Protein AF-A0A930W1U4-F1 (afdb_monomer_lite)

Structure (mmCIF, N/CA/C/O backbone):
data_AF-A0A930W1U4-F1
#
_entry.id   AF-A0A930W1U4-F1
#
loop_
_atom_site.group_PDB
_atom_site.id
_atom_site.type_symbol
_atom_site.label_atom_id
_atom_site.label_alt_id
_atom_site.label_comp_id
_atom_site.label_asym_id
_atom_site.label_entity_id
_atom_site.label_seq_id
_atom_site.pdbx_PDB_ins_code
_atom_site.Cartn_x
_atom_site.Cartn_y
_atom_site.Cartn_z
_atom_site.occupancy
_atom_site.B_iso_or_equiv
_atom_site.auth_seq_id
_atom_site.auth_comp_id
_atom_site.auth_asym_id
_atom_site.auth_atom_id
_atom_site.pdbx_PDB_model_num
ATOM 1 N N . THR A 1 1 ? -2.820 6.832 30.058 1.00 62.12 1 THR A N 1
ATOM 2 C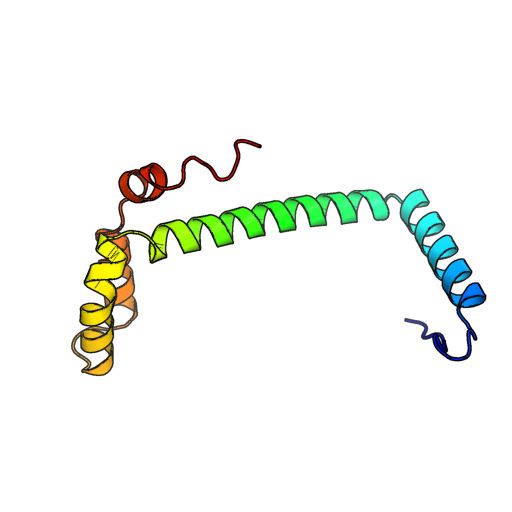 CA . THR A 1 1 ? -3.517 5.604 29.610 1.00 62.12 1 THR A CA 1
ATOM 3 C C . THR A 1 1 ? -3.611 4.667 30.799 1.00 62.12 1 THR A C 1
ATOM 5 O O . THR A 1 1 ? -2.635 4.601 31.533 1.00 62.12 1 THR A O 1
ATOM 8 N N . HIS A 1 2 ? -4.756 4.025 31.052 1.00 86.75 2 HIS A N 1
ATOM 9 C CA . HIS A 1 2 ? -4.924 3.067 32.160 1.00 86.75 2 HIS A CA 1
ATOM 10 C C . HIS A 1 2 ? -4.910 1.638 31.606 1.00 86.75 2 HIS A C 1
ATOM 12 O O . HIS A 1 2 ? -5.428 1.414 30.511 1.00 86.75 2 HIS A O 1
ATOM 18 N N . ALA A 1 3 ? -4.314 0.698 32.336 1.00 90.81 3 ALA A N 1
ATOM 19 C CA . ALA A 1 3 ? -4.234 -0.709 31.952 1.00 90.81 3 ALA A CA 1
ATOM 20 C C . ALA A 1 3 ? -5.076 -1.559 32.910 1.00 90.81 3 ALA A C 1
ATOM 22 O O . ALA A 1 3 ? -5.041 -1.338 34.117 1.00 90.81 3 ALA A O 1
ATOM 23 N N . TYR A 1 4 ? -5.811 -2.530 32.368 1.00 91.75 4 TYR A N 1
ATOM 24 C CA . TYR A 1 4 ? -6.678 -3.433 33.126 1.00 91.75 4 TYR A CA 1
ATOM 25 C C . TYR A 1 4 ? -6.143 -4.861 33.023 1.00 91.75 4 TYR A C 1
ATOM 27 O O . TYR A 1 4 ? -5.714 -5.289 31.951 1.00 91.75 4 TYR A O 1
ATOM 35 N N . LEU A 1 5 ? -6.172 -5.602 34.131 1.00 94.06 5 LEU A N 1
ATOM 36 C CA . LEU A 1 5 ? -5.831 -7.023 34.145 1.00 94.06 5 LEU A CA 1
ATOM 37 C C . LEU A 1 5 ? -7.064 -7.840 33.755 1.00 94.06 5 LEU A C 1
ATOM 39 O O . LEU A 1 5 ? -8.127 -7.674 34.347 1.00 94.06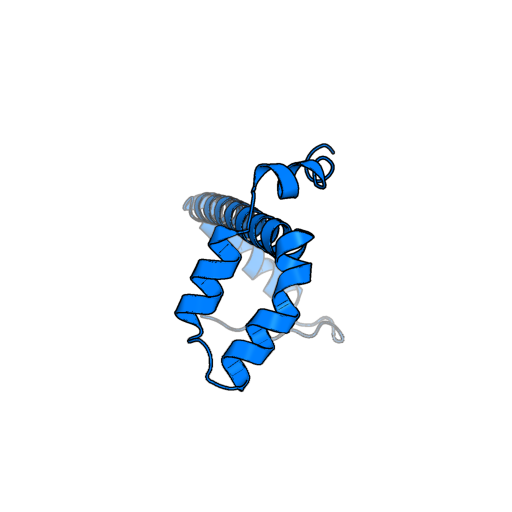 5 LEU A O 1
ATOM 43 N N . ALA A 1 6 ? -6.912 -8.750 32.797 1.00 95.00 6 ALA A N 1
ATOM 44 C CA . ALA A 1 6 ? -7.963 -9.684 32.413 1.00 95.00 6 ALA A CA 1
ATOM 45 C C . ALA A 1 6 ? -7.369 -11.049 32.051 1.00 95.00 6 ALA A C 1
ATOM 47 O O . ALA A 1 6 ? -6.246 -11.148 31.556 1.00 95.00 6 ALA A O 1
ATOM 48 N N . SER A 1 7 ? -8.135 -12.113 32.276 1.00 95.75 7 SER A N 1
ATOM 49 C CA . SER A 1 7 ? -7.802 -13.460 31.819 1.00 95.75 7 SER A CA 1
ATOM 50 C C . SER A 1 7 ? -9.016 -14.087 31.156 1.00 95.75 7 SER A C 1
ATOM 52 O O . SER A 1 7 ? -10.003 -14.394 31.821 1.00 95.75 7 SER A O 1
ATOM 54 N N . ALA A 1 8 ? -8.924 -14.332 29.848 1.00 94.88 8 ALA A N 1
ATOM 55 C CA . ALA A 1 8 ? -9.975 -15.026 29.108 1.00 94.88 8 ALA A CA 1
ATOM 56 C C . ALA A 1 8 ? -10.162 -16.471 29.607 1.00 94.88 8 ALA A C 1
ATOM 58 O O . ALA A 1 8 ? -11.288 -16.919 29.798 1.00 94.88 8 ALA A O 1
ATOM 59 N N . ILE A 1 9 ? -9.056 -17.170 29.897 1.00 95.56 9 ILE A N 1
ATOM 60 C CA . ILE A 1 9 ? -9.068 -18.559 30.383 1.00 95.56 9 ILE A CA 1
ATOM 61 C C . ILE A 1 9 ? -9.691 -18.646 31.779 1.00 95.56 9 ILE A C 1
ATOM 63 O O . ILE A 1 9 ? -10.552 -19.487 32.020 1.00 95.56 9 ILE A O 1
ATOM 67 N N . LYS A 1 10 ? -9.282 -17.760 32.699 1.00 95.81 10 LYS A N 1
ATOM 68 C CA . LYS A 1 10 ? -9.809 -17.740 34.075 1.00 95.81 10 LYS A CA 1
ATOM 69 C C . LYS A 1 10 ? -11.137 -16.984 34.199 1.00 95.81 10 LYS A C 1
ATOM 71 O O . LYS A 1 10 ? -11.707 -16.959 35.282 1.00 95.81 10 LYS A O 1
ATOM 76 N N . LYS A 1 11 ? -11.621 -16.374 33.109 1.00 92.75 11 LYS A N 1
ATOM 77 C CA . LYS A 1 11 ? -12.821 -15.522 33.047 1.00 92.75 11 LYS A CA 1
ATOM 78 C C . LYS A 1 11 ? -12.821 -14.382 34.077 1.00 92.75 11 LYS A C 1
ATOM 80 O O . LYS A 1 11 ? -13.873 -13.995 34.574 1.00 92.75 11 LYS A O 1
ATOM 85 N N . THR A 1 12 ? -11.650 -13.835 34.395 1.00 95.88 12 THR A N 1
ATOM 86 C CA . THR A 1 12 ? -11.494 -12.740 35.366 1.00 95.88 12 THR A CA 1
ATOM 87 C C . THR A 1 12 ? -11.242 -11.409 34.662 1.00 95.88 12 THR A C 1
ATOM 89 O O . THR A 1 12 ? -10.565 -11.370 33.633 1.00 95.88 12 THR A O 1
ATOM 92 N N . GLY A 1 13 ? -11.779 -10.311 35.203 1.00 93.81 13 GLY A N 1
ATOM 93 C CA . GLY A 1 13 ? -11.555 -8.950 34.695 1.00 93.81 13 GLY A CA 1
ATOM 94 C C . GLY A 1 13 ? -12.331 -8.582 33.421 1.00 93.81 13 GLY A C 1
ATOM 95 O O . GLY A 1 13 ? -12.185 -7.472 32.915 1.00 93.81 13 GLY A O 1
ATOM 96 N N . LEU A 1 14 ? -13.133 -9.500 32.862 1.00 94.81 14 LEU A N 1
ATOM 97 C CA . LEU A 1 14 ? -13.855 -9.280 31.601 1.00 94.81 14 LEU A CA 1
ATOM 98 C C . LEU A 1 14 ? -15.074 -8.362 31.770 1.00 94.81 14 LEU A C 1
ATOM 100 O O . LEU A 1 14 ? -15.346 -7.553 30.885 1.00 94.81 14 LEU A O 1
ATOM 104 N N . ALA A 1 15 ? -15.803 -8.478 32.884 1.00 94.75 15 ALA A N 1
ATOM 105 C CA . ALA A 1 15 ? -16.985 -7.656 33.148 1.00 94.75 15 ALA A CA 1
ATOM 106 C C . ALA A 1 15 ? -16.587 -6.197 33.409 1.00 94.75 15 ALA A C 1
ATOM 108 O O . ALA A 1 15 ? -17.182 -5.270 32.864 1.00 94.75 15 ALA A O 1
ATOM 109 N N . GLU A 1 16 ? -15.519 -6.006 34.176 1.00 93.56 16 GLU A N 1
ATOM 110 C CA . GLU A 1 16 ? -14.923 -4.711 34.472 1.00 93.56 16 GLU A CA 1
ATOM 111 C C . GLU A 1 16 ? -14.379 -4.061 33.196 1.00 93.56 16 GLU A C 1
ATOM 113 O O . GLU A 1 16 ? -14.651 -2.891 32.930 1.00 93.56 16 GLU A O 1
ATOM 118 N N . LEU A 1 17 ? -13.672 -4.829 32.356 1.00 94.69 17 LEU A N 1
ATOM 119 C CA . LEU A 1 17 ? -13.202 -4.348 31.058 1.00 94.69 17 LEU A CA 1
ATOM 120 C C . LEU A 1 17 ? -14.368 -3.940 30.145 1.00 94.69 17 LEU A C 1
ATOM 122 O O . LEU A 1 17 ? -14.285 -2.920 29.460 1.00 94.69 17 LEU A O 1
ATOM 126 N N . TRP A 1 18 ? -15.459 -4.709 30.136 1.00 95.25 18 TRP A N 1
ATOM 127 C CA . TRP A 1 18 ? -16.645 -4.380 29.347 1.00 95.25 18 TRP A CA 1
ATOM 128 C C . TRP A 1 18 ? -17.284 -3.060 29.783 1.00 95.25 18 TRP A C 1
ATOM 130 O O . TRP A 1 18 ? -17.626 -2.234 28.934 1.00 95.25 18 TRP A O 1
ATOM 140 N N . GLU A 1 19 ? -17.383 -2.816 31.089 1.00 96.19 19 GLU A N 1
ATOM 141 C CA . GLU A 1 19 ? -17.911 -1.555 31.610 1.00 96.19 19 GLU A CA 1
ATOM 142 C C . GLU A 1 19 ? -17.034 -0.362 31.206 1.00 96.19 19 GLU A C 1
ATOM 144 O O . GLU A 1 19 ? -17.526 0.676 30.763 1.00 96.19 19 GLU A O 1
ATOM 149 N N . VAL A 1 20 ? -15.712 -0.531 31.232 1.00 95.50 20 VAL A N 1
ATOM 150 C CA . VAL A 1 20 ? -14.777 0.493 30.746 1.00 95.50 20 VAL A CA 1
ATOM 151 C C . VAL A 1 20 ? -14.987 0.785 29.255 1.00 95.50 20 VAL A C 1
ATOM 153 O O . VAL A 1 20 ? -15.013 1.953 28.856 1.00 95.50 20 VAL A O 1
ATOM 156 N N . ILE A 1 21 ? -15.172 -0.248 28.425 1.00 95.50 21 ILE A N 1
ATOM 157 C CA . ILE A 1 21 ? -15.466 -0.096 26.989 1.00 95.50 21 ILE A CA 1
ATOM 158 C C . ILE A 1 21 ? -16.773 0.679 26.785 1.00 95.50 21 ILE A C 1
ATOM 160 O O . ILE A 1 21 ? -16.838 1.568 25.927 1.00 95.50 21 ILE A O 1
ATOM 164 N N . ARG A 1 22 ? -17.806 0.386 27.582 1.00 97.00 22 ARG A N 1
ATOM 165 C CA . ARG A 1 22 ? -19.080 1.110 27.544 1.00 97.00 22 ARG A CA 1
ATOM 166 C C . ARG A 1 22 ? -18.917 2.586 27.881 1.00 97.00 22 ARG A C 1
ATOM 168 O O . ARG A 1 22 ? -19.333 3.428 27.086 1.00 97.00 22 ARG A O 1
ATOM 175 N N . ILE A 1 23 ? -18.249 2.899 28.990 1.00 95.69 23 ILE A N 1
ATOM 176 C CA . ILE A 1 23 ? -17.982 4.280 29.412 1.00 95.69 23 ILE A CA 1
ATOM 177 C C . ILE A 1 23 ? -17.207 5.032 28.322 1.00 95.69 23 ILE A C 1
ATOM 179 O O . ILE A 1 23 ? -17.515 6.185 28.012 1.00 95.69 23 ILE A O 1
ATOM 183 N N . PHE A 1 24 ? -16.211 4.389 27.703 1.00 94.38 24 PHE A N 1
ATOM 184 C CA . PHE A 1 24 ? -15.474 4.976 26.586 1.00 94.38 24 PHE A CA 1
ATOM 185 C C . PHE A 1 24 ? -16.392 5.293 25.399 1.00 94.38 24 PHE A C 1
ATOM 187 O O . PHE A 1 24 ? -16.345 6.406 24.867 1.00 94.38 24 PHE A O 1
ATOM 194 N N . ARG A 1 25 ? -17.250 4.348 24.994 1.00 94.75 25 ARG A N 1
ATOM 195 C CA . ARG A 1 25 ? -18.211 4.546 23.900 1.00 94.75 25 ARG A CA 1
ATOM 196 C C . ARG A 1 25 ? -19.172 5.693 24.199 1.00 94.75 25 ARG A C 1
ATOM 198 O O . ARG A 1 25 ? -19.373 6.542 23.335 1.00 94.75 25 ARG A O 1
ATOM 205 N N . GLU A 1 26 ? -19.745 5.740 25.396 1.00 96.50 26 GLU A N 1
ATOM 206 C CA . GLU A 1 26 ? -20.677 6.795 25.810 1.00 96.50 26 GLU A CA 1
ATOM 207 C C . GLU A 1 26 ? -20.000 8.174 25.754 1.00 96.50 26 GLU A C 1
ATOM 209 O O . GLU A 1 26 ? -20.481 9.072 25.059 1.00 96.50 26 GLU A O 1
ATOM 214 N N . LYS A 1 27 ? -18.817 8.319 26.368 1.00 95.62 27 LYS A N 1
ATOM 215 C CA . LYS A 1 27 ? -18.050 9.580 26.374 1.00 95.62 27 LYS A CA 1
ATOM 216 C C . LYS A 1 27 ? -17.642 10.042 24.974 1.00 95.62 27 LYS A C 1
ATOM 218 O O . LYS A 1 27 ? -17.741 11.226 24.644 1.00 95.62 27 LYS A O 1
ATOM 223 N N . THR A 1 28 ? -17.166 9.128 24.133 1.00 94.56 28 THR A N 1
ATOM 224 C CA . THR A 1 28 ? -16.719 9.467 22.770 1.00 94.56 28 THR A CA 1
ATOM 225 C C . THR A 1 28 ? -17.879 9.747 21.820 1.00 94.56 28 THR A C 1
ATOM 227 O O . THR A 1 28 ? -17.731 10.557 20.905 1.00 94.56 28 THR A O 1
ATOM 230 N N . THR A 1 29 ? -19.038 9.124 22.042 1.00 95.00 29 THR A N 1
ATOM 231 C CA . THR A 1 29 ? -20.255 9.406 21.269 1.00 95.00 29 THR A CA 1
ATOM 232 C C . THR A 1 29 ? -20.828 10.765 21.655 1.00 95.00 29 THR A C 1
ATOM 234 O O . THR A 1 29 ? -21.063 11.585 20.773 1.00 95.00 29 THR A O 1
ATOM 237 N N . ALA A 1 30 ? -20.966 11.044 22.956 1.00 95.31 30 ALA A N 1
ATOM 238 C CA . ALA A 1 30 ? -21.481 12.321 23.455 1.00 95.31 30 ALA A CA 1
ATOM 239 C C . ALA A 1 30 ? -20.616 13.522 23.032 1.00 95.31 30 ALA A C 1
ATOM 241 O O . ALA A 1 30 ? -21.138 14.592 22.744 1.00 95.31 30 ALA A O 1
ATOM 242 N N . SER A 1 31 ? -19.296 13.340 22.935 1.00 95.00 31 SER A N 1
ATOM 243 C CA . SER A 1 31 ? -18.368 14.378 22.454 1.00 95.00 31 SER A CA 1
ATOM 244 C C . SER A 1 31 ? -18.281 14.497 20.924 1.00 95.00 31 SER A C 1
ATOM 246 O O . SER A 1 31 ? -17.542 15.339 20.417 1.00 95.00 31 SER A O 1
ATOM 248 N N . GLY A 1 32 ? -18.967 13.638 20.159 1.00 93.62 32 GLY A N 1
ATOM 249 C CA . GLY A 1 32 ? -18.891 13.595 18.692 1.00 93.62 32 GLY A CA 1
ATOM 250 C C . GLY A 1 32 ? -17.571 13.047 18.123 1.00 93.62 32 GLY A C 1
ATOM 251 O O . GLY A 1 32 ? -17.465 12.829 16.914 1.00 93.62 32 GLY A O 1
ATOM 252 N N . ILE A 1 33 ? -16.576 12.768 18.973 1.00 95.06 33 ILE A N 1
ATOM 253 C CA . ILE A 1 33 ? -15.267 12.213 18.592 1.00 95.06 33 ILE A CA 1
ATOM 254 C C . ILE A 1 33 ? -15.432 10.857 17.900 1.00 95.06 33 ILE A C 1
ATOM 256 O O . ILE A 1 33 ? -14.725 10.563 16.938 1.00 95.06 33 ILE A O 1
ATOM 260 N N . TRP A 1 34 ? -16.391 10.045 18.354 1.00 94.12 34 TRP A N 1
ATOM 261 C CA . TRP A 1 34 ? -16.663 8.725 17.788 1.00 94.12 34 TRP A CA 1
ATOM 262 C C . TRP A 1 34 ? -16.982 8.781 16.289 1.00 94.12 34 TRP A C 1
ATOM 264 O O . TRP A 1 34 ? -16.382 8.048 15.503 1.00 94.12 34 TRP A O 1
ATOM 274 N N . LYS A 1 35 ? -17.893 9.677 15.882 1.00 95.00 35 LYS A N 1
ATOM 275 C CA . LYS A 1 35 ? -18.288 9.844 14.476 1.00 95.00 35 LYS A CA 1
ATOM 276 C C . LYS A 1 35 ? -17.124 10.361 13.637 1.00 95.00 35 LYS A C 1
ATOM 278 O O . LYS A 1 35 ? -16.802 9.742 12.632 1.00 95.00 35 LYS A O 1
ATOM 283 N N . LYS A 1 36 ? -16.437 11.412 14.101 1.00 95.88 36 LYS A N 1
ATOM 284 C CA . LYS A 1 36 ? -15.264 11.973 13.406 1.00 95.88 36 LYS A CA 1
ATOM 285 C C . LYS A 1 36 ? -14.180 10.921 13.167 1.00 95.88 36 LYS A C 1
ATOM 287 O O . LYS A 1 36 ? -13.630 10.840 12.075 1.00 95.88 36 LYS A O 1
ATOM 292 N N . ARG A 1 37 ? -13.894 10.089 14.175 1.00 95.12 37 ARG A N 1
ATOM 293 C CA . ARG A 1 37 ? -12.895 9.021 14.055 1.00 95.12 37 ARG A CA 1
ATOM 294 C C . ARG A 1 37 ? -13.311 7.958 13.044 1.00 95.12 37 ARG A C 1
ATOM 296 O O . ARG A 1 37 ? -12.471 7.521 12.270 1.00 95.12 37 ARG A O 1
ATOM 303 N N . ARG A 1 38 ? -14.586 7.559 13.036 1.00 95.06 38 ARG A N 1
ATOM 304 C CA . ARG A 1 38 ? -15.100 6.602 12.046 1.00 95.06 38 ARG A CA 1
ATOM 305 C C . ARG A 1 38 ? -15.077 7.155 10.626 1.00 95.06 38 ARG A C 1
ATOM 307 O O . ARG A 1 38 ? -14.740 6.414 9.715 1.00 95.06 38 ARG A O 1
ATOM 314 N N . ASP A 1 39 ? -15.389 8.434 10.449 1.00 97.38 39 ASP A N 1
ATOM 315 C CA . ASP A 1 39 ? -15.315 9.077 9.135 1.00 97.38 39 ASP A CA 1
ATOM 316 C C . ASP A 1 39 ? -13.871 9.109 8.624 1.00 97.38 39 ASP A C 1
ATOM 318 O O . ASP A 1 39 ? -13.623 8.734 7.484 1.00 97.38 39 ASP A O 1
ATOM 322 N N . SER A 1 40 ? -12.910 9.462 9.488 1.00 96.88 40 SER A N 1
ATOM 323 C CA . SER A 1 40 ? -11.480 9.381 9.155 1.00 96.88 40 SER A CA 1
ATOM 324 C C . SER A 1 40 ? -11.085 7.965 8.747 1.00 96.88 40 SER A C 1
ATOM 326 O O . SER A 1 40 ? -10.492 7.788 7.697 1.00 96.88 40 SER A O 1
ATOM 328 N N . GLN A 1 41 ? -11.483 6.951 9.521 1.00 96.38 41 GLN A N 1
ATOM 329 C CA . GLN A 1 41 ? -11.178 5.551 9.209 1.00 96.38 41 GLN A CA 1
ATOM 330 C C . GLN A 1 41 ? -11.763 5.103 7.866 1.00 96.38 41 GLN A C 1
ATOM 332 O O . GLN A 1 41 ? -11.137 4.315 7.167 1.00 96.38 41 GLN A O 1
ATOM 337 N N . LEU A 1 42 ? -12.953 5.588 7.501 1.00 96.12 42 LEU A N 1
ATOM 338 C CA . LEU A 1 42 ? -13.557 5.288 6.205 1.00 96.12 42 LEU A CA 1
ATOM 339 C C . LEU A 1 42 ? -12.754 5.912 5.057 1.00 96.12 42 LEU A C 1
ATOM 341 O O . LEU A 1 42 ? -12.532 5.254 4.045 1.00 96.12 42 LEU A O 1
ATOM 345 N N . LEU A 1 43 ? -12.298 7.155 5.223 1.00 97.69 43 LEU A N 1
ATOM 346 C CA . LEU A 1 43 ? -11.439 7.825 4.244 1.00 97.69 43 LEU A CA 1
ATOM 347 C C . LEU A 1 43 ? -10.059 7.159 4.152 1.00 97.69 43 LEU A C 1
ATOM 349 O O . LEU A 1 43 ? -9.562 6.945 3.052 1.00 97.69 43 LEU A O 1
ATOM 353 N N . ASP A 1 44 ? -9.474 6.770 5.284 1.00 97.75 44 ASP A N 1
ATOM 354 C CA . ASP A 1 44 ? -8.201 6.044 5.335 1.00 97.75 44 ASP A CA 1
ATOM 355 C C . ASP A 1 44 ? -8.319 4.683 4.635 1.00 97.75 44 ASP A C 1
ATOM 357 O O . ASP A 1 44 ? -7.433 4.285 3.876 1.00 97.75 44 ASP A O 1
ATOM 361 N N . TRP A 1 45 ? -9.442 3.983 4.835 1.00 95.25 45 TRP A N 1
ATOM 362 C CA . TRP A 1 45 ? -9.730 2.739 4.126 1.00 95.25 45 TRP A CA 1
ATOM 363 C C . TRP A 1 45 ? -9.891 2.982 2.620 1.00 95.25 45 TRP A C 1
ATOM 365 O O . TRP A 1 45 ? -9.264 2.287 1.826 1.00 95.25 45 TRP A O 1
ATOM 375 N N . MET A 1 46 ? -10.653 3.997 2.208 1.00 96.31 46 MET A N 1
ATOM 376 C CA . MET A 1 46 ? -10.773 4.373 0.795 1.00 96.31 46 MET A CA 1
ATOM 377 C C . MET A 1 46 ? -9.402 4.628 0.154 1.00 96.31 46 MET A C 1
ATOM 379 O O . MET A 1 46 ? -9.120 4.07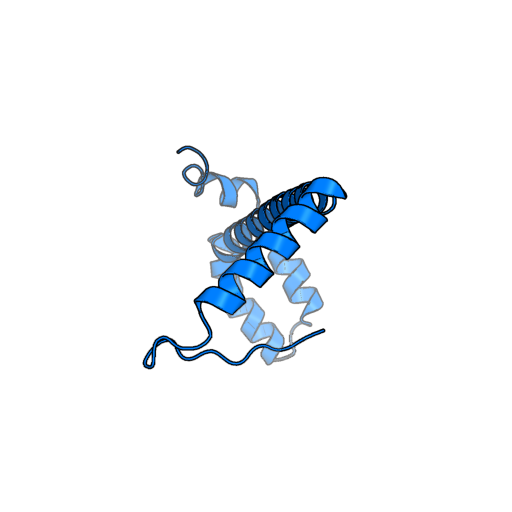7 -0.907 1.00 96.31 46 MET A O 1
ATOM 383 N N . ASN A 1 47 ? -8.537 5.403 0.810 1.00 96.69 47 ASN A N 1
ATOM 384 C CA . ASN A 1 47 ? -7.185 5.672 0.320 1.00 96.69 47 ASN A CA 1
ATOM 385 C C . ASN A 1 47 ? -6.352 4.387 0.218 1.00 96.69 47 ASN A C 1
ATOM 387 O O . ASN A 1 47 ? -5.705 4.162 -0.797 1.00 96.69 47 ASN A O 1
ATOM 391 N N . SER A 1 48 ? -6.448 3.499 1.212 1.00 95.69 48 SER A N 1
ATOM 392 C CA . SER A 1 48 ? -5.750 2.206 1.188 1.00 95.69 48 SER A CA 1
ATOM 393 C C . SER A 1 48 ? -6.187 1.336 0.002 1.00 95.69 48 SER A C 1
ATOM 395 O O . SER A 1 48 ? -5.350 0.698 -0.628 1.00 95.69 48 SER A O 1
ATOM 397 N N . MET A 1 49 ? -7.483 1.341 -0.339 1.00 92.75 49 MET A N 1
ATOM 398 C CA . MET A 1 49 ? -7.997 0.623 -1.514 1.00 92.75 49 MET A CA 1
ATOM 399 C C . MET A 1 49 ? -7.493 1.230 -2.826 1.00 92.75 49 MET A C 1
ATOM 401 O O . MET A 1 49 ? -7.188 0.491 -3.758 1.00 92.75 49 MET A O 1
ATOM 405 N N . ILE A 1 50 ? -7.394 2.561 -2.910 1.00 93.69 50 ILE A N 1
ATOM 406 C CA . ILE A 1 50 ? -6.826 3.245 -4.081 1.00 93.69 50 ILE A CA 1
ATOM 407 C C . ILE A 1 50 ? -5.354 2.857 -4.251 1.00 93.69 50 ILE A C 1
ATOM 409 O O . ILE A 1 50 ? -4.959 2.467 -5.349 1.00 93.69 50 ILE A O 1
ATOM 413 N N . ASP A 1 51 ? -4.565 2.918 -3.179 1.00 95.31 51 ASP A N 1
ATOM 414 C CA . ASP A 1 51 ? -3.137 2.596 -3.209 1.00 95.31 51 ASP A CA 1
ATOM 415 C C . ASP A 1 51 ? -2.898 1.137 -3.611 1.00 95.31 51 ASP A C 1
ATOM 417 O O . ASP A 1 51 ? -2.093 0.862 -4.504 1.00 95.31 51 ASP A O 1
ATOM 421 N N . GLU A 1 52 ? -3.636 0.200 -3.009 1.00 93.50 52 GLU A N 1
ATOM 422 C CA . GLU A 1 52 ? -3.573 -1.222 -3.355 1.00 93.50 52 GLU A CA 1
ATOM 423 C C . GLU A 1 52 ? -3.953 -1.455 -4.822 1.00 93.50 52 GLU A C 1
ATOM 425 O O . GLU A 1 52 ? -3.263 -2.177 -5.547 1.00 93.50 52 GLU A O 1
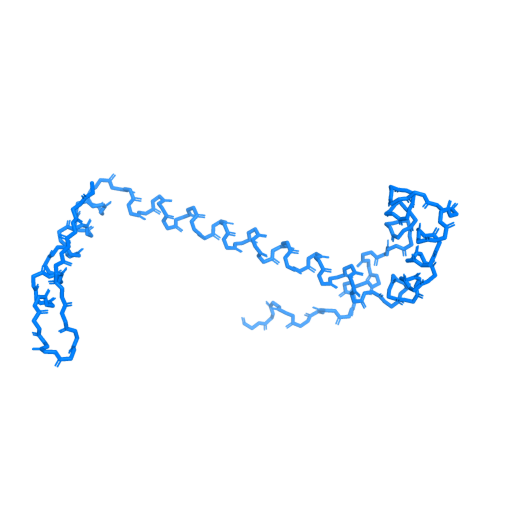ATOM 430 N N . HIS A 1 53 ? -5.019 -0.807 -5.292 1.00 91.06 53 HIS A N 1
ATOM 431 C CA . HIS A 1 53 ? -5.476 -0.961 -6.665 1.00 91.06 53 HIS A CA 1
ATOM 432 C C . HIS A 1 53 ? -4.471 -0.397 -7.677 1.00 91.06 53 HIS A C 1
ATOM 434 O O . HIS A 1 53 ? -4.137 -1.077 -8.644 1.00 91.06 53 HIS A O 1
ATOM 440 N N . LEU A 1 54 ? -3.935 0.806 -7.448 1.00 93.06 54 LEU A N 1
ATOM 441 C CA . LEU A 1 54 ? -2.913 1.405 -8.313 1.00 93.06 54 LEU A CA 1
ATOM 442 C C . LEU A 1 54 ? -1.628 0.572 -8.337 1.00 93.06 54 LEU A C 1
ATOM 444 O O . LEU A 1 54 ? -1.044 0.372 -9.404 1.00 93.06 54 LEU A O 1
ATOM 448 N N . HIS A 1 55 ? -1.211 0.054 -7.179 1.00 94.75 55 HIS A N 1
ATOM 449 C CA . HIS A 1 55 ? -0.073 -0.850 -7.070 1.00 94.75 55 HIS A CA 1
ATOM 450 C C . HIS A 1 55 ? -0.289 -2.105 -7.927 1.00 94.75 55 HIS A C 1
ATOM 452 O O . HIS A 1 55 ? 0.553 -2.443 -8.761 1.00 94.75 55 HIS A O 1
ATOM 458 N N . ASN A 1 56 ? -1.448 -2.751 -7.793 1.00 92.94 56 ASN A N 1
ATOM 459 C CA . ASN A 1 56 ? -1.773 -3.951 -8.558 1.00 92.94 56 ASN A CA 1
ATOM 460 C C . ASN A 1 56 ? -1.876 -3.659 -10.060 1.00 92.94 56 ASN A C 1
ATOM 462 O O . ASN A 1 56 ? -1.285 -4.387 -10.852 1.00 92.94 56 ASN A O 1
ATOM 466 N N . LEU A 1 57 ? -2.532 -2.566 -10.467 1.00 93.75 57 LEU A N 1
ATOM 467 C CA . LEU A 1 57 ? -2.600 -2.151 -11.873 1.00 93.75 57 LEU A CA 1
ATOM 468 C C . LEU A 1 57 ? -1.208 -2.034 -12.504 1.00 93.75 57 LEU A C 1
ATOM 470 O O . LEU A 1 57 ? -1.008 -2.483 -13.631 1.00 93.75 57 LEU A O 1
ATOM 474 N N . PHE A 1 58 ? -0.247 -1.455 -11.784 1.00 95.75 58 PHE A N 1
ATOM 475 C CA . PHE A 1 58 ? 1.116 -1.290 -12.276 1.00 95.75 58 PHE A CA 1
ATOM 476 C C . PHE A 1 58 ? 1.877 -2.617 -12.368 1.00 95.75 58 PHE A C 1
ATOM 478 O O . PHE A 1 58 ? 2.431 -2.940 -13.418 1.00 95.75 58 PHE A O 1
ATOM 485 N N . PHE A 1 59 ? 1.906 -3.403 -11.288 1.00 94.31 59 PHE A N 1
ATOM 486 C CA . PHE A 1 59 ? 2.705 -4.633 -11.235 1.00 94.31 59 PHE A CA 1
ATOM 487 C C . PHE A 1 59 ? 2.094 -5.807 -12.017 1.00 94.31 59 PHE A C 1
ATOM 489 O O . PHE A 1 59 ? 2.824 -6.714 -12.436 1.00 94.31 59 PHE A O 1
ATOM 496 N N . ASP A 1 60 ? 0.783 -5.780 -12.266 1.00 92.81 60 ASP A N 1
ATOM 497 C CA . ASP A 1 60 ? 0.094 -6.788 -13.073 1.00 92.81 60 ASP A CA 1
ATOM 498 C C . ASP A 1 60 ? 0.002 -6.457 -14.560 1.00 92.81 60 ASP A C 1
ATOM 500 O O . ASP A 1 60 ? -0.362 -7.323 -15.369 1.00 92.81 60 ASP A O 1
ATOM 504 N N . ASP A 1 61 ? 0.381 -5.242 -14.952 1.00 94.19 61 ASP A N 1
ATOM 505 C CA . ASP A 1 61 ? 0.489 -4.892 -16.355 1.00 94.19 61 ASP A CA 1
ATOM 506 C C . ASP A 1 61 ? 1.513 -5.792 -17.066 1.00 94.19 61 ASP A C 1
ATOM 508 O O . ASP A 1 61 ? 2.664 -5.923 -16.651 1.00 94.19 61 ASP A O 1
ATOM 512 N N . ALA A 1 62 ? 1.105 -6.418 -18.174 1.00 93.31 62 ALA A N 1
ATOM 513 C CA . ALA A 1 62 ? 1.947 -7.395 -18.867 1.00 93.31 62 ALA A CA 1
ATOM 514 C C . ALA A 1 62 ? 3.244 -6.788 -19.419 1.00 93.31 62 ALA A C 1
ATOM 516 O O . ALA A 1 62 ? 4.259 -7.483 -19.464 1.00 93.31 62 ALA A O 1
ATOM 517 N N . VAL A 1 63 ? 3.221 -5.517 -19.832 1.00 95.69 63 VAL A N 1
ATOM 518 C CA . VAL A 1 63 ? 4.407 -4.840 -20.371 1.00 95.69 63 VAL A CA 1
ATOM 519 C C . VAL A 1 63 ? 5.370 -4.516 -19.234 1.00 95.69 63 VAL A C 1
ATOM 521 O O . VAL A 1 63 ? 6.543 -4.873 -19.325 1.00 95.69 63 VAL A O 1
ATOM 524 N N . VAL A 1 64 ? 4.878 -3.933 -18.136 1.00 96.62 64 VAL A N 1
ATOM 525 C CA . VAL A 1 64 ? 5.689 -3.665 -16.934 1.00 96.62 64 VAL A CA 1
ATOM 526 C C . VAL A 1 64 ? 6.290 -4.960 -16.387 1.00 96.62 64 VAL A C 1
ATOM 528 O O . VAL A 1 64 ? 7.502 -5.048 -16.184 1.00 96.62 64 VAL A O 1
ATOM 531 N N . ARG A 1 65 ? 5.469 -6.002 -16.216 1.00 95.44 65 ARG A N 1
ATOM 532 C CA . ARG A 1 65 ? 5.907 -7.320 -15.740 1.00 95.44 65 ARG A CA 1
ATOM 533 C C . ARG A 1 65 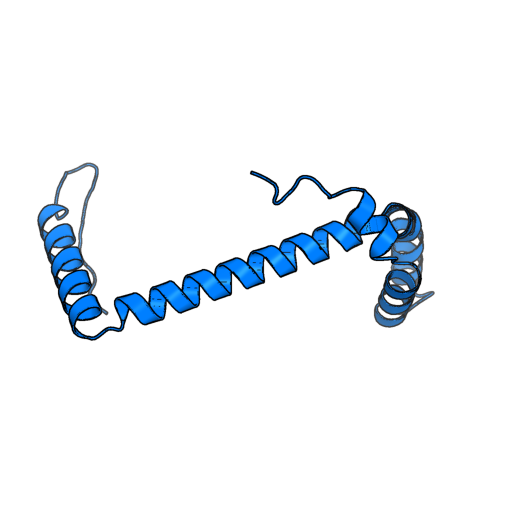? 6.966 -7.938 -16.657 1.00 95.44 65 ARG A C 1
ATOM 535 O O . ARG A 1 65 ? 7.913 -8.536 -16.156 1.00 95.44 65 ARG A O 1
ATOM 542 N N . GLY A 1 66 ? 6.825 -7.771 -17.973 1.00 96.25 66 GLY A N 1
ATOM 543 C CA . GLY A 1 66 ? 7.794 -8.240 -18.966 1.00 96.25 66 GLY A CA 1
ATOM 544 C C . GLY A 1 66 ? 9.128 -7.488 -18.934 1.00 96.25 66 GLY A C 1
ATOM 545 O O . GLY A 1 66 ? 10.170 -8.115 -19.088 1.00 96.25 66 GLY A O 1
ATOM 546 N N . ARG A 1 67 ? 9.121 -6.169 -18.687 1.00 96.38 67 ARG A N 1
ATOM 547 C CA . ARG A 1 67 ? 10.340 -5.335 -18.588 1.00 96.38 67 ARG A CA 1
ATOM 548 C C . ARG A 1 67 ? 11.076 -5.485 -17.256 1.00 96.38 67 ARG A C 1
ATOM 550 O O . ARG A 1 67 ? 12.281 -5.253 -17.189 1.00 96.38 67 ARG A O 1
ATOM 557 N N . MET A 1 68 ? 10.371 -5.881 -16.199 1.00 97.12 68 MET A N 1
ATOM 558 C CA . MET A 1 68 ? 10.898 -5.942 -14.833 1.00 97.12 68 MET A CA 1
ATOM 559 C C . MET A 1 68 ? 12.224 -6.723 -14.682 1.00 97.12 68 MET A C 1
ATOM 561 O O . MET A 1 68 ? 13.099 -6.226 -13.970 1.00 97.12 68 MET A O 1
ATOM 565 N N . PRO A 1 69 ? 12.430 -7.905 -15.305 1.00 97.69 69 PRO A N 1
ATOM 566 C CA . PRO A 1 69 ? 13.692 -8.638 -15.179 1.00 97.69 69 PRO A CA 1
ATOM 567 C C . PRO A 1 69 ? 14.887 -7.874 -15.759 1.00 97.69 69 PRO A C 1
ATOM 569 O O . PRO A 1 69 ? 15.914 -7.762 -15.096 1.00 97.69 69 PRO A O 1
ATOM 572 N N . GLU A 1 70 ? 14.736 -7.301 -16.956 1.00 96.94 70 GLU A N 1
ATOM 573 C CA . GLU A 1 70 ? 15.800 -6.545 -17.632 1.00 96.94 70 GLU A CA 1
ATOM 574 C C . GLU A 1 70 ? 16.174 -5.286 -16.849 1.00 96.94 70 GLU A C 1
ATOM 576 O O . GLU A 1 70 ? 17.352 -5.007 -16.636 1.00 96.94 70 GLU A O 1
ATOM 581 N N . VAL A 1 71 ? 15.168 -4.558 -16.358 1.00 97.25 71 VAL A N 1
ATOM 582 C CA . VAL A 1 71 ? 15.376 -3.347 -15.559 1.00 97.25 71 VAL A CA 1
ATOM 583 C C . VAL A 1 71 ? 16.099 -3.668 -14.248 1.00 97.25 71 VAL A C 1
ATOM 585 O O . VAL A 1 71 ? 17.015 -2.946 -13.860 1.00 97.25 71 VAL A O 1
ATOM 588 N N . ARG A 1 72 ? 15.740 -4.765 -13.568 1.00 97.50 72 ARG A N 1
ATOM 589 C CA . ARG A 1 72 ? 16.430 -5.194 -12.338 1.00 97.50 72 ARG A CA 1
ATOM 590 C C . ARG A 1 72 ? 17.891 -5.539 -12.599 1.00 97.50 72 ARG A C 1
ATOM 592 O O . ARG A 1 72 ? 18.750 -5.097 -11.841 1.00 97.50 72 ARG A O 1
ATOM 599 N N . GLU A 1 73 ? 18.168 -6.278 -13.668 1.00 98.12 73 GLU A N 1
ATOM 600 C CA . GLU A 1 73 ? 19.539 -6.633 -14.038 1.00 98.12 73 GLU A CA 1
ATOM 601 C C . GLU A 1 73 ? 20.366 -5.387 -14.386 1.00 98.12 73 GLU A C 1
ATOM 603 O O . GLU A 1 73 ? 21.499 -5.234 -13.927 1.00 98.12 73 GLU A O 1
ATOM 608 N N . ALA A 1 74 ? 19.783 -4.437 -15.122 1.00 97.75 74 ALA A N 1
ATOM 609 C CA . ALA A 1 74 ? 20.436 -3.177 -15.471 1.00 97.75 74 ALA A CA 1
ATOM 610 C C . ALA A 1 74 ? 20.771 -2.312 -14.239 1.00 97.75 74 ALA A C 1
ATOM 612 O O . ALA A 1 74 ? 21.803 -1.642 -14.227 1.00 97.75 74 ALA A O 1
ATOM 613 N N . ILE A 1 75 ? 19.948 -2.343 -13.183 1.00 98.00 75 ILE A N 1
ATOM 614 C CA . ILE A 1 75 ? 20.267 -1.683 -11.905 1.00 98.00 75 ILE A CA 1
ATOM 615 C C . ILE A 1 75 ? 21.429 -2.393 -11.200 1.00 98.00 75 ILE A C 1
ATOM 617 O O . ILE A 1 75 ? 22.382 -1.741 -10.778 1.00 98.00 75 ILE A O 1
ATOM 621 N N . LEU A 1 76 ? 21.358 -3.721 -11.057 1.00 98.06 76 LEU A N 1
ATOM 622 C CA . LEU A 1 76 ? 22.346 -4.502 -10.299 1.00 98.06 76 LEU A CA 1
ATOM 623 C C . LEU A 1 76 ? 23.735 -4.493 -10.949 1.00 98.06 76 LEU A C 1
ATOM 625 O O . LEU A 1 76 ? 24.745 -4.478 -10.249 1.00 98.06 76 LEU A O 1
ATOM 629 N N . SER A 1 77 ? 23.779 -4.448 -12.279 1.00 97.81 77 SER A N 1
ATOM 630 C CA . SER A 1 77 ? 25.008 -4.298 -13.068 1.00 97.81 77 SER A CA 1
ATOM 631 C C . SER A 1 77 ? 25.542 -2.858 -13.120 1.00 97.81 77 SER A C 1
ATOM 633 O O . SER A 1 77 ? 26.632 -2.631 -13.643 1.00 97.81 77 SER A O 1
ATOM 635 N N . GLY A 1 78 ? 24.805 -1.879 -12.581 1.00 97.25 78 GLY A N 1
ATOM 636 C CA . GLY A 1 78 ? 25.179 -0.462 -12.601 1.00 97.25 78 GLY A CA 1
ATOM 637 C C . GLY A 1 78 ? 24.971 0.239 -13.950 1.00 97.25 78 GLY A C 1
ATOM 638 O O . GLY A 1 78 ? 25.458 1.353 -14.130 1.00 97.25 78 GLY A O 1
ATOM 639 N N . GLY A 1 79 ? 24.260 -0.385 -14.895 1.00 97.31 79 GLY A N 1
ATOM 640 C CA . GLY A 1 79 ? 23.966 0.184 -16.214 1.00 97.31 79 GLY A CA 1
ATOM 641 C C . GLY A 1 79 ? 22.952 1.332 -16.183 1.00 97.31 79 GLY A C 1
ATOM 642 O O . GLY A 1 79 ? 23.054 2.258 -16.987 1.00 97.31 79 GLY A O 1
ATOM 643 N N . ILE A 1 80 ? 22.000 1.304 -15.244 1.00 97.44 80 ILE A N 1
ATOM 644 C CA . ILE A 1 80 ? 21.054 2.401 -14.988 1.00 97.44 80 ILE A CA 1
ATOM 645 C C . ILE A 1 80 ? 20.864 2.625 -13.487 1.00 97.44 80 ILE A C 1
ATOM 647 O O . ILE A 1 80 ? 20.973 1.708 -12.676 1.00 97.44 80 ILE A O 1
ATOM 651 N N . SER A 1 81 ? 20.533 3.856 -13.104 1.00 98.12 81 SER A N 1
ATOM 652 C CA . SER A 1 81 ? 20.138 4.170 -11.728 1.00 98.12 81 SER A CA 1
ATOM 653 C C . SER A 1 81 ? 18.702 3.705 -11.424 1.00 98.12 81 SER A C 1
ATOM 6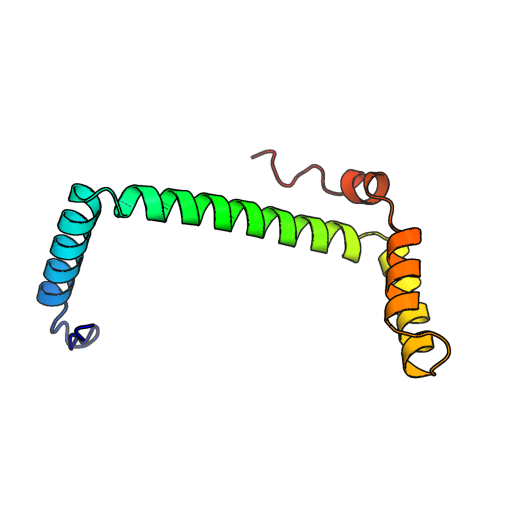55 O O . SER A 1 81 ? 17.870 3.640 -12.336 1.00 98.12 81 SER A O 1
ATOM 657 N N . PRO A 1 82 ? 18.347 3.479 -10.142 1.00 97.38 82 PRO A N 1
ATOM 658 C CA . PRO A 1 82 ? 16.967 3.189 -9.744 1.00 97.38 82 PRO A CA 1
ATOM 659 C C . PRO A 1 82 ? 15.956 4.240 -10.225 1.00 97.38 82 PRO A C 1
ATOM 661 O O . PRO A 1 82 ? 14.848 3.899 -10.626 1.00 97.38 82 PRO A O 1
ATOM 664 N N . THR A 1 83 ? 16.338 5.519 -10.251 1.00 97.81 83 THR A N 1
ATOM 665 C CA . THR A 1 83 ? 15.463 6.600 -10.731 1.00 97.81 83 THR A CA 1
ATOM 666 C C . THR A 1 83 ? 15.190 6.494 -12.232 1.00 97.81 83 THR A C 1
ATOM 668 O O . THR A 1 83 ? 14.058 6.700 -12.664 1.00 97.81 83 THR A O 1
ATOM 671 N N . GLN A 1 84 ? 16.201 6.138 -13.034 1.00 97.62 84 GLN A N 1
ATOM 672 C CA . GLN A 1 84 ? 16.029 5.909 -14.474 1.00 97.62 84 GLN A CA 1
ATOM 673 C C . GLN A 1 84 ? 15.147 4.689 -14.745 1.00 97.62 84 GLN A C 1
ATOM 675 O O . GLN A 1 84 ? 14.246 4.767 -15.573 1.00 97.62 84 GLN A O 1
ATOM 680 N N . ALA A 1 85 ? 15.353 3.605 -13.997 1.00 96.94 85 ALA A N 1
ATOM 681 C CA . ALA A 1 85 ? 14.512 2.415 -14.053 1.00 96.94 85 ALA A CA 1
ATOM 682 C C . ALA A 1 85 ? 13.034 2.722 -13.760 1.00 96.94 85 ALA A C 1
ATOM 684 O O . ALA A 1 85 ? 12.150 2.275 -14.486 1.00 96.94 85 ALA A O 1
ATOM 685 N N . VAL A 1 86 ? 12.754 3.517 -12.721 1.00 97.56 86 VAL A N 1
ATOM 686 C CA . VAL A 1 86 ? 11.385 3.949 -12.399 1.00 97.56 86 VAL A CA 1
ATOM 687 C C . VAL A 1 86 ? 10.789 4.780 -13.535 1.00 97.56 86 VAL A C 1
ATOM 689 O O . VAL A 1 86 ? 9.659 4.521 -13.938 1.00 97.56 86 VAL A O 1
ATOM 692 N N . ALA A 1 87 ? 11.538 5.743 -14.083 1.00 97.31 87 ALA A N 1
ATOM 693 C CA . ALA A 1 87 ? 11.069 6.563 -15.199 1.00 97.31 87 ALA A CA 1
ATOM 694 C C . ALA A 1 87 ? 10.760 5.721 -16.449 1.00 97.31 87 ALA A C 1
ATOM 696 O O . ALA A 1 87 ? 9.750 5.955 -17.110 1.00 97.31 87 ALA A O 1
ATOM 697 N N . GLU A 1 88 ? 11.588 4.716 -16.745 1.00 96.31 88 GLU A N 1
ATOM 698 C CA . GLU A 1 88 ? 11.359 3.780 -17.846 1.00 96.31 88 GLU A CA 1
ATOM 699 C C . GLU A 1 88 ? 10.081 2.960 -17.633 1.00 96.31 88 GLU A C 1
ATOM 701 O O . GLU A 1 88 ? 9.215 2.930 -18.508 1.00 96.31 88 GLU A O 1
ATOM 706 N N . LEU A 1 89 ? 9.934 2.331 -16.461 1.00 97.19 89 LEU A N 1
ATOM 707 C CA . LEU A 1 89 ? 8.768 1.500 -16.155 1.00 97.19 89 LEU A CA 1
ATOM 708 C C . LEU A 1 89 ? 7.468 2.321 -16.145 1.00 97.19 89 LEU A C 1
ATOM 710 O O . LEU A 1 89 ? 6.452 1.859 -16.660 1.00 97.19 89 LEU A O 1
ATOM 714 N N . LEU A 1 90 ? 7.499 3.551 -15.620 1.00 96.69 90 LEU A N 1
ATOM 715 C CA . LEU A 1 90 ? 6.369 4.483 -15.694 1.00 96.69 90 LEU A CA 1
ATOM 716 C C . LEU A 1 90 ? 6.081 4.932 -17.133 1.00 96.69 90 LEU A C 1
ATOM 718 O O . LEU A 1 90 ? 4.921 5.118 -17.483 1.00 96.69 90 LEU A O 1
ATOM 722 N N . GLY A 1 91 ? 7.107 5.079 -17.974 1.00 96.62 91 GLY A N 1
ATOM 723 C CA . GLY A 1 91 ? 6.957 5.471 -19.376 1.00 96.62 91 GLY A CA 1
ATOM 724 C C . GLY A 1 91 ? 6.303 4.401 -20.255 1.00 96.62 91 GLY A C 1
ATOM 725 O O . GLY A 1 91 ? 5.620 4.738 -21.220 1.00 96.62 91 GLY A O 1
ATOM 726 N N . VAL A 1 92 ? 6.478 3.116 -19.926 1.00 95.50 92 VAL A N 1
ATOM 727 C CA . VAL A 1 92 ? 5.841 1.995 -20.650 1.00 95.50 92 VAL A CA 1
ATOM 728 C C . VAL A 1 92 ? 4.491 1.574 -20.058 1.00 95.50 92 VAL A C 1
ATOM 730 O O . VAL A 1 92 ? 3.742 0.807 -20.680 1.00 95.50 92 VAL A O 1
ATOM 733 N N . PHE A 1 93 ? 4.167 2.051 -18.856 1.00 96.31 93 PHE A N 1
ATOM 734 C CA . PHE A 1 93 ? 2.905 1.762 -18.194 1.00 96.31 93 PHE A CA 1
ATOM 735 C C . PHE A 1 93 ? 1.748 2.506 -18.873 1.00 96.31 93 PHE A C 1
ATOM 737 O O . PHE A 1 93 ? 1.745 3.728 -18.984 1.00 96.31 93 PHE A O 1
ATOM 744 N N . ASP A 1 94 ? 0.739 1.754 -19.314 1.00 94.19 94 ASP A N 1
ATOM 745 C CA . ASP A 1 94 ? -0.500 2.304 -19.865 1.00 94.19 94 ASP A CA 1
ATOM 746 C C . ASP A 1 94 ? -1.665 1.914 -18.960 1.00 94.19 94 ASP A C 1
ATOM 748 O O . ASP A 1 94 ? -2.076 0.750 -18.896 1.00 94.19 94 ASP A O 1
ATOM 752 N N . VAL A 1 95 ? -2.231 2.918 -18.296 1.00 89.62 95 VAL A N 1
ATOM 753 C CA . VAL A 1 95 ? -3.368 2.754 -17.388 1.00 89.62 95 VAL A CA 1
ATOM 754 C C . VAL A 1 95 ? -4.574 2.140 -18.101 1.00 89.62 95 VAL A C 1
ATOM 756 O O . VAL A 1 95 ? -5.284 1.341 -17.499 1.00 89.62 95 VAL A O 1
ATOM 759 N N . ARG A 1 96 ? -4.822 2.456 -19.381 1.00 89.00 96 ARG A N 1
ATOM 760 C CA . ARG A 1 96 ? -5.989 1.926 -20.110 1.00 89.00 96 ARG A CA 1
ATOM 761 C C . ARG A 1 96 ? -5.851 0.431 -20.359 1.00 89.00 96 ARG A C 1
ATOM 763 O O . ARG A 1 96 ? -6.817 -0.311 -20.192 1.00 89.00 96 ARG A O 1
ATOM 770 N N . ARG A 1 97 ? -4.645 -0.010 -20.720 1.00 88.69 97 ARG A N 1
ATOM 771 C CA . ARG A 1 97 ? -4.312 -1.429 -20.887 1.00 88.69 97 ARG A CA 1
ATOM 772 C C . ARG A 1 97 ? -4.435 -2.186 -19.566 1.00 88.69 97 ARG A C 1
ATOM 774 O O . ARG A 1 97 ? -5.021 -3.266 -19.547 1.00 88.69 97 ARG A O 1
ATOM 781 N N . ALA A 1 98 ? -3.909 -1.617 -18.484 1.00 87.25 98 ALA A N 1
ATOM 782 C CA . ALA A 1 98 ? -3.964 -2.223 -17.159 1.00 87.25 98 ALA A CA 1
ATOM 783 C C . ALA A 1 98 ? -5.410 -2.332 -16.637 1.00 87.25 98 ALA A C 1
ATOM 785 O O . ALA A 1 98 ? -5.836 -3.403 -16.207 1.00 87.25 98 ALA A O 1
ATOM 786 N N . ALA A 1 99 ? -6.197 -1.258 -16.760 1.00 84.12 99 ALA A N 1
ATOM 787 C CA . ALA A 1 99 ? -7.577 -1.203 -16.278 1.00 84.12 99 ALA A CA 1
ATOM 788 C C . ALA A 1 99 ? -8.528 -2.130 -17.052 1.00 84.12 99 ALA A C 1
ATOM 790 O O . ALA A 1 99 ? -9.438 -2.704 -16.458 1.00 84.12 99 ALA A O 1
ATOM 791 N N . ALA A 1 100 ? -8.299 -2.348 -18.354 1.00 80.38 100 ALA A N 1
ATOM 792 C CA . ALA A 1 100 ? -9.129 -3.234 -19.177 1.00 80.38 100 ALA A CA 1
ATOM 793 C C . ALA A 1 100 ? -9.149 -4.701 -18.696 1.00 80.38 100 ALA A C 1
ATOM 795 O O . ALA A 1 100 ? -10.030 -5.459 -19.093 1.00 80.38 100 ALA A O 1
ATOM 796 N N . ARG A 1 101 ? -8.198 -5.112 -17.844 1.00 68.12 101 ARG A N 1
ATOM 797 C CA . ARG A 1 101 ? -8.136 -6.460 -17.257 1.00 68.12 101 ARG A CA 1
ATOM 798 C C . ARG A 1 101 ? -8.789 -6.591 -15.877 1.00 68.12 101 ARG A C 1
ATOM 800 O O . ARG A 1 101 ? -8.993 -7.719 -15.446 1.00 68.12 101 ARG A O 1
ATOM 807 N N . GLN A 1 102 ? -9.091 -5.490 -15.185 1.00 64.12 102 GLN A N 1
ATOM 808 C CA . GLN A 1 102 ? -9.509 -5.491 -13.770 1.00 64.12 102 GLN A CA 1
ATOM 809 C C . GLN A 1 102 ? -10.960 -5.019 -13.533 1.00 64.12 102 GLN A C 1
ATOM 811 O O . GLN A 1 102 ? -11.309 -4.622 -12.424 1.00 64.12 102 GLN A O 1
ATOM 816 N N . VAL A 1 103 ? -11.830 -5.086 -14.546 1.00 57.12 103 VAL A N 1
ATOM 817 C CA . VAL A 1 103 ? -13.198 -4.516 -14.505 1.00 57.12 103 VAL A CA 1
ATOM 818 C C . VAL A 1 103 ? -14.150 -5.173 -13.474 1.00 57.12 103 VAL A C 1
ATOM 820 O O . VAL A 1 103 ? -15.216 -4.626 -13.221 1.00 57.12 103 VAL A O 1
ATOM 823 N N . ASP A 1 104 ? -13.765 -6.244 -12.773 1.00 54.78 104 ASP A N 1
ATOM 824 C CA . ASP A 1 104 ? -14.665 -6.988 -11.865 1.00 54.78 104 ASP A CA 1
ATOM 825 C C . ASP A 1 104 ? -14.542 -6.671 -10.353 1.00 54.78 104 ASP A C 1
ATOM 827 O O . ASP A 1 104 ? -15.207 -7.305 -9.535 1.00 54.78 104 ASP A O 1
ATOM 831 N N . LEU A 1 105 ? -13.713 -5.711 -9.922 1.00 54.53 105 LEU A N 1
ATOM 832 C CA . LEU A 1 105 ? -13.404 -5.526 -8.485 1.00 54.53 105 LEU A CA 1
ATOM 833 C C . LEU A 1 105 ? -14.414 -4.686 -7.675 1.00 54.53 105 LEU A C 1
ATOM 835 O O . LEU A 1 105 ? -14.362 -4.709 -6.448 1.00 54.53 105 LEU A O 1
ATOM 839 N N . PHE A 1 106 ? -15.339 -3.970 -8.323 1.00 54.59 106 PHE A N 1
ATOM 840 C CA . PHE A 1 106 ? -16.243 -3.021 -7.644 1.00 54.59 106 PHE A CA 1
ATOM 841 C C . PHE A 1 106 ? -17.730 -3.208 -7.987 1.00 54.59 106 PHE A C 1
ATOM 843 O O . PHE A 1 106 ? -18.546 -2.339 -7.684 1.00 54.59 106 PHE A O 1
ATOM 850 N N . THR A 1 107 ? -18.096 -4.316 -8.637 1.00 47.12 107 THR A N 1
ATOM 851 C CA . THR A 1 107 ? -19.455 -4.559 -9.162 1.00 47.12 107 THR A CA 1
ATOM 852 C C . THR A 1 107 ? -20.290 -5.517 -8.304 1.00 47.12 107 THR A C 1
ATOM 854 O O . THR A 1 107 ? -21.189 -6.172 -8.827 1.00 47.12 107 THR A O 1
ATOM 857 N N . ASN A 1 108 ? -20.017 -5.604 -7.000 1.00 37.75 108 ASN A N 1
ATOM 858 C CA . ASN A 1 108 ? -20.788 -6.428 -6.061 1.00 37.75 108 ASN A CA 1
ATOM 859 C C . ASN A 1 108 ? -21.324 -5.593 -4.897 1.00 37.75 108 ASN A C 1
ATOM 861 O O . ASN A 1 108 ? -20.496 -4.922 -4.239 1.00 37.75 108 ASN A O 1
#

Radius of gyration: 24.41 Å; chains: 1; bounding box: 47×33×56 Å

Secondary structure (DSSP, 8-state):
------BTTTTBSHHHHHHHHHHHHHHHHHTSHHHHHHHHHHHHHHHHHHHHHHHHHHHH-HHHHHHHHHHHHHHHTTSS-HHHHHHHHHHH--HHHHHTT-TTSS--

Sequence (108 aa):
THAYLASAIKKTGLAELWEVIRIFREKTTASGIWKKRRDSQLLDWMNSMIDEHLHNLFFDDAVVRGRMPEVREAILSGGISPTQAVAELLGVFDVRRAAARQVDLFTN

Foldseek 3Di:
DDDFDQDPVVRPRPVVVVVVVVVVCVVCVVVVVVVVVVVVVVVVVVVVVVVVLVVCLLCVQPQLVVCVVVLVVCCVVVVDPPVVSVVVSVVRRDSVSSVVVVVPPPPD

pLDDT: mean 91.68, std 11.51, range [37.75, 98.12]